Protein AF-A0A3M0WVW4-F1 (afdb_monomer)

pLDDT: mean 70.17, std 20.95, range [32.06, 92.56]

Sequence (155 aa):
MSKPINSPAAYADVIAIMQRALNDPGLTVEFETPGEAKHFRQRCNSARLLLRKMEAERIAHIPGMRPQIAFDTLVIRLVDATGKAHKDGTIVRFDRNTQFAGVIRTSGGKIISPDFIEKTAEEICGEILAGPPADLDEPQVSLIDPNSIIEGDEE

Mean predicted aligned error: 16.96 Å

Radius of gyration: 27.43 Å; Cα contacts (8 Å, |Δi|>4): 139; chains: 1; bounding box: 81×70×50 Å

Structure (mmCIF, N/CA/C/O backbone):
data_AF-A0A3M0WVW4-F1
#
_entry.id   AF-A0A3M0WVW4-F1
#
loop_
_atom_site.group_PDB
_atom_site.id
_atom_site.type_symbol
_atom_site.label_atom_id
_atom_site.label_alt_id
_atom_site.label_comp_id
_atom_site.label_asym_id
_atom_site.label_entity_id
_atom_site.label_seq_id
_atom_site.pdbx_PDB_ins_code
_atom_site.Cartn_x
_atom_site.Cartn_y
_atom_site.Cartn_z
_atom_site.occupancy
_atom_site.B_iso_or_equiv
_atom_site.auth_seq_id
_atom_site.auth_comp_id
_atom_site.auth_asym_id
_atom_site.auth_atom_id
_atom_site.pdbx_PDB_model_num
ATOM 1 N N . MET A 1 1 ? 19.075 14.328 11.168 1.00 38.78 1 MET A N 1
ATOM 2 C CA . MET A 1 1 ? 18.457 13.909 9.890 1.00 38.78 1 MET A CA 1
ATOM 3 C C . MET A 1 1 ? 18.474 12.391 9.828 1.00 38.78 1 MET A C 1
ATOM 5 O O . MET A 1 1 ? 19.556 11.818 9.811 1.00 38.78 1 MET A O 1
ATOM 9 N N . SER A 1 2 ? 17.313 11.739 9.859 1.00 41.22 2 SER A N 1
ATOM 10 C CA . SER A 1 2 ? 17.232 10.277 9.742 1.00 41.22 2 SER A CA 1
ATOM 11 C C . SER A 1 2 ? 17.549 9.857 8.307 1.00 41.22 2 SER A C 1
ATOM 13 O O . SER A 1 2 ? 16.998 10.434 7.370 1.00 41.22 2 SER A O 1
ATOM 15 N N . LYS A 1 3 ? 18.441 8.876 8.121 1.00 43.94 3 LYS A N 1
ATOM 16 C CA . LYS A 1 3 ? 18.743 8.333 6.786 1.00 43.94 3 LYS A CA 1
ATOM 17 C C . LYS A 1 3 ? 17.448 7.777 6.169 1.00 43.94 3 LYS A C 1
ATOM 19 O O . LYS A 1 3 ? 16.731 7.070 6.881 1.00 43.94 3 LYS A O 1
ATOM 24 N N . PRO A 1 4 ? 17.140 8.046 4.886 1.00 50.53 4 PRO A N 1
ATOM 25 C CA . PRO A 1 4 ? 16.029 7.376 4.223 1.00 50.53 4 PRO A CA 1
ATOM 26 C C . PRO A 1 4 ? 16.308 5.871 4.232 1.00 50.53 4 PRO A C 1
ATOM 28 O O . PRO A 1 4 ? 17.403 5.432 3.866 1.00 50.53 4 PRO A O 1
ATOM 31 N N . ILE A 1 5 ? 15.345 5.083 4.711 1.00 52.75 5 ILE A N 1
ATOM 32 C CA . ILE A 1 5 ? 15.527 3.644 4.900 1.00 52.75 5 ILE A CA 1
ATOM 33 C C . ILE A 1 5 ? 15.350 2.945 3.545 1.00 52.75 5 ILE A C 1
ATOM 35 O O . ILE A 1 5 ? 14.327 2.332 3.257 1.00 52.75 5 ILE A O 1
ATOM 39 N N . ASN A 1 6 ? 16.369 3.059 2.693 1.00 63.62 6 ASN A N 1
ATOM 40 C CA . ASN A 1 6 ? 16.401 2.543 1.320 1.00 63.62 6 ASN A CA 1
ATOM 41 C C . ASN A 1 6 ? 16.575 1.008 1.241 1.00 63.62 6 ASN A C 1
ATOM 43 O O . ASN A 1 6 ? 17.102 0.499 0.258 1.00 63.62 6 ASN A O 1
ATOM 47 N N . SER A 1 7 ? 16.171 0.259 2.273 1.00 75.44 7 SER A N 1
ATOM 48 C CA . SER A 1 7 ? 16.274 -1.203 2.311 1.00 75.44 7 SER A CA 1
ATOM 49 C C . SER A 1 7 ? 14.882 -1.839 2.325 1.00 75.44 7 SER A C 1
ATOM 51 O O . SER A 1 7 ? 14.102 -1.536 3.234 1.00 75.44 7 SER A O 1
ATOM 53 N N . PRO A 1 8 ? 14.565 -2.762 1.394 1.00 77.25 8 PRO A N 1
ATOM 54 C CA . PRO A 1 8 ? 13.302 -3.503 1.399 1.00 77.25 8 PRO A CA 1
ATOM 55 C C . PRO A 1 8 ? 13.018 -4.238 2.716 1.00 77.25 8 PRO A C 1
ATOM 57 O O . PRO A 1 8 ? 11.858 -4.398 3.086 1.00 77.25 8 PRO A O 1
ATOM 60 N N . ALA A 1 9 ? 14.059 -4.625 3.465 1.00 84.62 9 ALA A N 1
ATOM 61 C CA . ALA A 1 9 ? 13.922 -5.310 4.750 1.00 84.62 9 ALA A CA 1
ATOM 62 C C . ALA A 1 9 ? 13.153 -4.488 5.806 1.00 84.62 9 ALA A C 1
ATOM 64 O O . ALA A 1 9 ? 12.448 -5.062 6.629 1.00 84.62 9 ALA A O 1
ATOM 65 N N . ALA A 1 10 ? 13.208 -3.151 5.750 1.00 83.56 10 ALA A N 1
ATOM 66 C CA . ALA A 1 10 ? 12.461 -2.268 6.659 1.00 83.56 10 ALA A CA 1
ATOM 67 C C . ALA A 1 10 ? 10.945 -2.203 6.375 1.00 83.56 10 ALA A C 1
ATOM 69 O O . ALA A 1 10 ? 10.182 -1.553 7.100 1.00 83.56 10 ALA A O 1
ATOM 70 N N . TYR A 1 11 ? 10.518 -2.869 5.304 1.00 89.56 11 TYR A N 1
ATOM 71 C CA . TYR A 1 11 ? 9.139 -2.982 4.855 1.00 89.56 11 TYR A CA 1
ATOM 72 C C . TYR A 1 11 ? 8.694 -4.451 4.746 1.00 89.56 11 TYR A C 1
ATOM 74 O O . TYR A 1 11 ? 7.665 -4.722 4.135 1.00 89.56 11 TYR A O 1
ATOM 82 N N . ALA A 1 12 ? 9.449 -5.410 5.298 1.00 88.31 12 ALA A N 1
ATOM 83 C CA . ALA A 1 12 ? 9.170 -6.842 5.149 1.00 88.31 12 ALA A CA 1
ATOM 84 C C . ALA A 1 12 ? 7.767 -7.245 5.652 1.00 88.31 12 ALA A C 1
ATOM 86 O O . ALA A 1 12 ? 7.082 -8.036 5.007 1.00 88.31 12 ALA A O 1
ATOM 87 N N . ASP A 1 13 ? 7.315 -6.641 6.750 1.00 87.50 13 ASP A N 1
ATOM 88 C CA . ASP A 1 13 ? 5.979 -6.794 7.334 1.00 87.50 13 ASP A CA 1
ATOM 89 C C . ASP A 1 13 ? 4.863 -6.295 6.398 1.00 87.50 13 ASP A C 1
ATOM 91 O O . ASP A 1 13 ? 3.929 -7.034 6.080 1.00 87.50 13 ASP A O 1
ATOM 95 N N . VAL A 1 14 ? 4.979 -5.064 5.886 1.00 90.88 14 VAL A N 1
ATOM 96 C CA . VAL A 1 14 ? 3.983 -4.498 4.959 1.00 90.88 14 VAL A CA 1
ATOM 97 C C . VAL A 1 14 ? 4.019 -5.199 3.600 1.00 90.88 14 VAL A C 1
ATOM 99 O O . VAL A 1 14 ? 2.978 -5.348 2.965 1.00 90.88 14 VAL A O 1
ATOM 102 N N . ILE A 1 15 ? 5.186 -5.677 3.156 1.00 91.62 15 ILE A N 1
ATOM 103 C CA . ILE A 1 15 ? 5.334 -6.461 1.923 1.00 91.62 15 ILE A CA 1
ATOM 104 C C . ILE A 1 15 ? 4.645 -7.819 2.069 1.00 91.62 15 ILE A C 1
ATOM 106 O O . ILE A 1 15 ? 3.899 -8.188 1.166 1.00 91.62 15 ILE A O 1
ATOM 110 N N . ALA A 1 16 ? 4.812 -8.528 3.189 1.00 90.38 16 ALA A N 1
ATOM 111 C CA . ALA A 1 16 ? 4.124 -9.798 3.432 1.00 90.38 16 ALA A CA 1
ATOM 112 C C . ALA A 1 16 ? 2.591 -9.635 3.417 1.00 90.38 16 ALA A C 1
ATOM 114 O O . ALA A 1 16 ? 1.882 -10.424 2.788 1.00 90.38 16 ALA A O 1
ATOM 115 N N . ILE A 1 17 ? 2.070 -8.564 4.027 1.00 90.00 17 ILE A N 1
ATOM 116 C CA . ILE A 1 17 ? 0.631 -8.256 4.002 1.00 90.00 17 ILE A CA 1
ATOM 117 C C . ILE A 1 17 ? 0.164 -7.890 2.584 1.00 90.00 17 ILE A C 1
ATOM 119 O O . ILE A 1 17 ? -0.867 -8.391 2.138 1.00 90.00 17 ILE A O 1
ATOM 123 N N . MET A 1 18 ? 0.929 -7.092 1.829 1.00 91.06 18 MET A N 1
ATOM 124 C CA . MET A 1 18 ? 0.609 -6.795 0.425 1.00 91.06 18 MET A CA 1
ATOM 125 C C . MET A 1 18 ? 0.670 -8.041 -0.475 1.00 91.06 18 MET A C 1
ATOM 127 O O . MET A 1 18 ? -0.146 -8.168 -1.382 1.00 91.06 18 MET A O 1
ATOM 131 N N . GLN A 1 19 ? 1.590 -8.982 -0.232 1.00 92.06 19 GLN A N 1
ATOM 132 C CA . GLN A 1 19 ? 1.642 -10.270 -0.939 1.00 92.06 19 GLN A CA 1
ATOM 133 C C . GLN A 1 19 ? 0.403 -11.115 -0.650 1.00 92.06 19 GLN A C 1
ATOM 135 O O . GLN A 1 19 ? -0.171 -11.686 -1.575 1.00 92.06 19 GLN A O 1
ATOM 140 N N . ARG A 1 20 ? -0.056 -11.147 0.605 1.00 87.19 20 ARG A N 1
ATOM 141 C CA . ARG A 1 20 ? -1.320 -11.800 0.953 1.00 87.19 20 ARG A CA 1
ATOM 142 C C . ARG A 1 20 ? -2.510 -11.126 0.265 1.00 87.19 20 ARG A C 1
ATOM 144 O O . ARG A 1 20 ? -3.302 -11.817 -0.362 1.00 87.19 20 ARG A O 1
ATOM 151 N N . ALA A 1 21 ? -2.579 -9.795 0.283 1.00 88.56 21 ALA A N 1
ATOM 152 C CA . ALA A 1 21 ? -3.631 -9.016 -0.377 1.00 88.56 21 ALA A CA 1
ATOM 153 C C . ALA A 1 21 ? -3.693 -9.189 -1.910 1.00 88.56 21 ALA A C 1
ATOM 155 O O . ALA A 1 21 ? -4.742 -8.959 -2.512 1.00 88.56 21 ALA A O 1
ATOM 156 N N . LEU A 1 22 ? -2.596 -9.596 -2.566 1.00 88.19 22 LEU A N 1
ATOM 157 C CA . LEU A 1 22 ? -2.646 -9.983 -3.982 1.00 88.19 22 LEU A CA 1
ATOM 158 C C . LEU A 1 22 ? -3.489 -11.246 -4.193 1.00 88.19 22 LEU A C 1
ATOM 160 O O . LEU A 1 22 ? -4.192 -11.326 -5.199 1.00 88.19 22 LEU A O 1
ATOM 164 N N . ASN A 1 23 ? -3.444 -12.203 -3.263 1.00 86.38 23 ASN A N 1
ATOM 165 C CA . ASN A 1 23 ? -4.189 -13.463 -3.337 1.00 86.38 23 ASN A CA 1
ATOM 166 C C . ASN A 1 23 ? -5.606 -13.333 -2.758 1.00 86.38 23 ASN A C 1
ATOM 168 O O . ASN A 1 23 ? -6.544 -13.834 -3.373 1.00 86.38 23 ASN A O 1
ATOM 172 N N . ASP A 1 24 ? -5.748 -12.597 -1.651 1.00 86.31 24 ASP A N 1
ATOM 173 C CA . ASP A 1 24 ? -6.986 -12.381 -0.894 1.00 86.31 24 ASP A CA 1
ATOM 174 C C . ASP A 1 24 ? -7.577 -10.978 -1.207 1.00 86.31 24 ASP A C 1
ATOM 176 O O . ASP A 1 24 ? -7.313 -10.017 -0.473 1.00 86.31 24 ASP A O 1
ATOM 180 N N . PRO A 1 25 ? -8.348 -10.783 -2.301 1.00 78.75 25 PRO A N 1
ATOM 181 C CA . PRO A 1 25 ? -8.953 -9.488 -2.609 1.00 78.75 25 PRO A CA 1
ATOM 182 C C . PRO A 1 25 ? -9.994 -9.096 -1.553 1.00 78.75 25 PRO A C 1
ATOM 184 O O . PRO A 1 25 ? -10.864 -9.887 -1.200 1.00 78.75 25 PRO A O 1
ATOM 187 N N . GLY A 1 26 ? -9.935 -7.850 -1.082 1.00 79.62 26 GLY A N 1
ATOM 188 C CA . GLY A 1 26 ? -10.783 -7.357 0.003 1.00 79.62 26 GLY A CA 1
ATOM 189 C C . GLY A 1 26 ? -10.184 -7.547 1.400 1.00 79.62 26 GLY A C 1
ATOM 190 O O . GLY A 1 26 ? -10.858 -7.205 2.369 1.00 79.62 26 GLY A O 1
ATOM 191 N N . LEU A 1 27 ? -8.941 -8.045 1.521 1.00 87.31 27 LEU A N 1
ATOM 192 C CA . LEU A 1 27 ? -8.239 -8.185 2.801 1.00 87.31 27 LEU A CA 1
ATOM 193 C C . LEU A 1 27 ? -8.285 -6.878 3.607 1.00 87.31 27 LEU A C 1
ATOM 195 O O . LEU A 1 27 ? -7.906 -5.810 3.116 1.00 87.31 27 LEU A O 1
ATOM 199 N N . THR A 1 28 ? -8.709 -6.977 4.862 1.00 89.12 28 THR A N 1
ATOM 200 C CA . THR A 1 28 ? -8.720 -5.883 5.834 1.00 89.12 28 THR A CA 1
ATOM 201 C C . THR A 1 28 ? -7.684 -6.119 6.928 1.00 89.12 28 THR A C 1
ATOM 203 O O . THR A 1 28 ? -7.443 -7.250 7.348 1.00 89.12 28 THR A O 1
ATOM 206 N N . VAL A 1 29 ? -7.065 -5.036 7.393 1.00 87.50 29 VAL A N 1
ATOM 207 C CA . VAL A 1 29 ? -6.205 -5.012 8.581 1.00 87.50 29 VAL A CA 1
ATOM 208 C C . VAL A 1 29 ? -6.722 -3.912 9.495 1.00 87.50 29 VAL A C 1
ATOM 210 O O . VAL A 1 29 ? -6.809 -2.757 9.081 1.00 87.50 29 VAL A O 1
ATOM 213 N N . GLU A 1 30 ? -7.103 -4.282 10.710 1.00 88.00 30 GLU A N 1
ATOM 214 C CA . GLU A 1 30 ? -7.599 -3.371 11.739 1.00 88.00 30 GLU A CA 1
ATOM 215 C C . GLU A 1 30 ? -6.454 -2.909 12.651 1.00 88.00 30 GLU A C 1
ATOM 217 O O . GLU A 1 30 ? -5.499 -3.652 12.886 1.00 88.00 30 GLU A O 1
ATOM 222 N N . PHE A 1 31 ? -6.543 -1.670 13.131 1.00 87.19 31 PHE A N 1
ATOM 223 C CA . PHE A 1 31 ? -5.573 -1.036 14.021 1.00 87.19 31 PHE A CA 1
ATOM 224 C C . PHE A 1 31 ? -6.301 -0.377 15.194 1.00 87.19 31 PHE A C 1
ATOM 226 O O . PHE A 1 31 ? -7.407 0.134 15.022 1.00 87.19 31 PHE A O 1
ATOM 233 N N . GLU A 1 32 ? -5.662 -0.331 16.364 1.00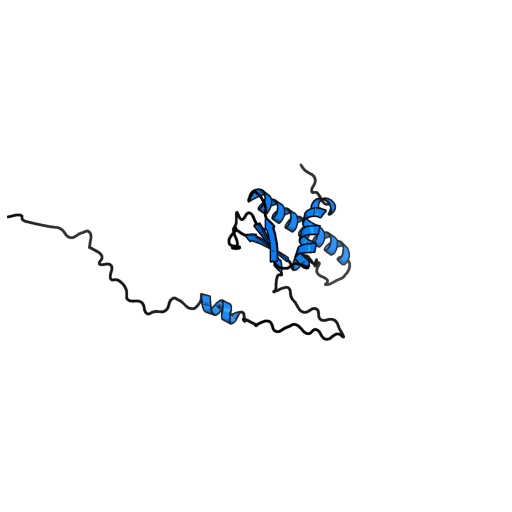 82.62 32 GLU A N 1
ATOM 234 C CA . GLU A 1 32 ? -6.235 0.290 17.565 1.00 82.62 32 GLU A CA 1
ATOM 235 C C . GLU A 1 32 ? -6.473 1.793 17.368 1.00 82.62 32 GLU A C 1
ATOM 237 O O . GLU A 1 32 ? -7.465 2.341 17.851 1.00 82.62 32 GLU A O 1
ATOM 242 N N . THR A 1 33 ? -5.593 2.469 16.617 1.00 88.00 33 THR A N 1
ATOM 243 C CA . THR A 1 33 ? -5.693 3.911 16.373 1.00 88.00 33 THR A CA 1
ATOM 244 C C . THR A 1 33 ? -5.745 4.289 14.882 1.00 88.00 33 THR A C 1
ATOM 246 O O . THR A 1 33 ? -5.062 3.694 14.038 1.00 88.00 33 THR A O 1
ATOM 249 N N . PRO A 1 34 ? -6.451 5.384 14.519 1.00 88.19 34 PRO A N 1
ATOM 250 C CA . PRO A 1 34 ? -6.383 5.958 13.171 1.00 88.19 34 PRO A CA 1
ATOM 251 C C . PRO A 1 34 ? -4.969 6.405 12.762 1.00 88.19 34 PRO A C 1
ATOM 253 O O . PRO A 1 34 ? -4.660 6.499 11.573 1.00 88.19 34 PRO A O 1
ATOM 256 N N . GLY A 1 35 ? -4.105 6.715 13.738 1.00 87.88 35 GLY A N 1
ATOM 257 C CA . GLY A 1 35 ? -2.709 7.088 13.506 1.00 87.88 35 GLY A CA 1
ATOM 258 C C . GLY A 1 35 ? -1.891 5.927 12.943 1.00 87.88 35 GLY A C 1
ATOM 259 O O . GLY A 1 35 ? -1.187 6.094 11.945 1.00 87.88 35 GLY A O 1
ATOM 260 N N . GLU A 1 36 ? -2.042 4.737 13.523 1.00 86.31 36 GLU A N 1
ATOM 261 C CA . GLU A 1 36 ? -1.379 3.515 13.062 1.00 86.31 36 GLU A CA 1
ATOM 262 C C . GLU A 1 36 ? -1.873 3.088 11.684 1.00 86.31 36 GLU A C 1
ATOM 264 O O . GLU A 1 36 ? -1.048 2.857 10.801 1.00 86.31 36 GLU A O 1
ATOM 269 N N . ALA A 1 37 ? -3.190 3.091 11.446 1.00 83.44 37 ALA A N 1
ATOM 270 C CA . ALA A 1 37 ? -3.762 2.777 10.136 1.00 83.44 37 ALA A CA 1
ATOM 271 C C . ALA A 1 37 ? -3.215 3.709 9.030 1.00 83.44 37 ALA A C 1
ATOM 273 O O . ALA A 1 37 ? -2.799 3.263 7.952 1.00 83.44 37 ALA A O 1
ATOM 274 N N . LYS A 1 38 ? -3.126 5.020 9.309 1.00 91.44 38 LYS A N 1
ATOM 275 C CA . LYS A 1 38 ? -2.501 6.010 8.412 1.00 91.44 38 LYS A CA 1
ATOM 276 C C . LYS A 1 38 ? -1.017 5.726 8.182 1.00 91.44 38 LYS A C 1
ATOM 278 O O .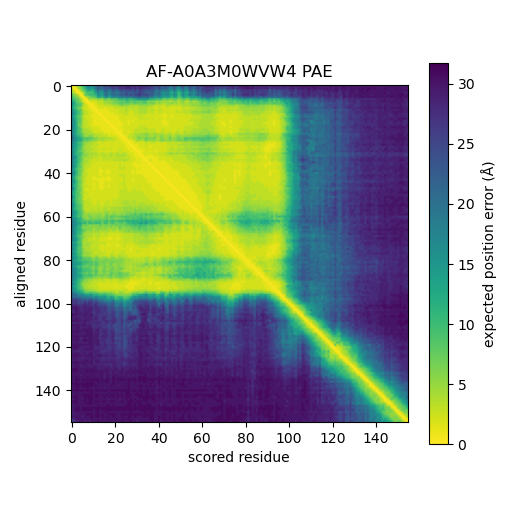 LYS A 1 38 ? -0.577 5.741 7.028 1.00 91.44 38 LYS A O 1
ATOM 283 N N . HIS A 1 39 ? -0.253 5.467 9.243 1.00 90.44 39 HIS A N 1
ATOM 284 C CA . HIS A 1 39 ? 1.182 5.190 9.160 1.00 90.44 39 HIS A CA 1
ATOM 285 C C . HIS A 1 39 ? 1.463 3.888 8.393 1.00 90.44 39 HIS A C 1
ATOM 287 O O . HIS A 1 39 ? 2.318 3.855 7.506 1.00 90.44 39 HIS A O 1
ATOM 293 N N . PHE A 1 40 ? 0.680 2.838 8.632 1.00 90.00 40 PHE A N 1
ATOM 294 C CA . PHE A 1 40 ? 0.746 1.576 7.904 1.00 90.00 40 PHE A CA 1
ATOM 295 C C . PHE A 1 40 ? 0.470 1.770 6.405 1.00 90.00 40 PHE A C 1
ATOM 297 O O . PHE A 1 40 ? 1.266 1.332 5.569 1.00 90.00 40 PHE A O 1
ATOM 304 N N . ARG A 1 41 ? -0.578 2.525 6.037 1.00 91.62 41 ARG A N 1
ATOM 305 C CA . ARG A 1 41 ? -0.847 2.891 4.632 1.00 91.62 41 ARG A CA 1
ATOM 306 C C . ARG A 1 41 ? 0.316 3.669 4.005 1.00 91.62 41 ARG A C 1
ATOM 308 O O . ARG A 1 41 ? 0.689 3.404 2.861 1.00 91.62 41 ARG A O 1
ATOM 315 N N . GLN A 1 42 ? 0.908 4.619 4.733 1.00 92.06 42 GLN A N 1
ATOM 316 C CA . GLN A 1 42 ? 2.087 5.365 4.273 1.00 92.06 42 GLN A CA 1
ATOM 317 C C . GLN A 1 42 ? 3.293 4.439 4.047 1.00 92.06 42 GLN A C 1
ATOM 319 O O . GLN A 1 42 ? 3.979 4.579 3.030 1.00 92.06 42 GLN A O 1
ATOM 324 N N . ARG A 1 43 ? 3.523 3.455 4.928 1.00 92.56 43 ARG A N 1
ATOM 325 C CA . ARG A 1 43 ? 4.586 2.448 4.776 1.00 92.56 43 ARG A CA 1
ATOM 326 C C . ARG A 1 43 ? 4.340 1.529 3.578 1.00 92.56 43 ARG A C 1
ATOM 328 O O . ARG A 1 43 ? 5.271 1.323 2.808 1.00 92.56 43 ARG A O 1
ATOM 335 N N . CYS A 1 44 ? 3.106 1.080 3.337 1.00 92.00 44 CYS A N 1
ATOM 336 C CA . CYS A 1 44 ? 2.755 0.317 2.129 1.00 92.00 44 CYS A CA 1
ATOM 337 C C . CYS A 1 44 ? 3.038 1.112 0.840 1.00 92.00 44 CYS A C 1
ATOM 339 O O . CYS A 1 44 ? 3.660 0.602 -0.093 1.00 92.00 44 CYS A O 1
ATOM 341 N N . ASN A 1 45 ? 2.642 2.389 0.793 1.00 91.88 45 ASN A N 1
ATOM 342 C CA . ASN A 1 45 ? 2.906 3.257 -0.360 1.00 91.88 45 ASN A CA 1
ATOM 343 C C . ASN A 1 45 ? 4.407 3.544 -0.548 1.00 91.88 45 ASN A C 1
ATOM 345 O O . ASN A 1 45 ? 4.895 3.556 -1.678 1.00 91.88 45 ASN A O 1
ATOM 349 N N . SER A 1 46 ? 5.152 3.711 0.548 1.00 91.75 46 SER A N 1
ATOM 350 C CA . SER A 1 46 ? 6.615 3.863 0.527 1.00 91.75 46 SER A CA 1
ATOM 351 C C . SER A 1 46 ? 7.305 2.608 -0.013 1.00 91.75 46 SER A C 1
ATOM 353 O O . SER A 1 46 ? 8.174 2.708 -0.877 1.00 91.75 46 SER A O 1
ATOM 355 N N . ALA A 1 47 ? 6.863 1.425 0.424 1.00 91.88 47 ALA A N 1
ATOM 356 C CA . ALA A 1 47 ? 7.356 0.140 -0.057 1.00 91.88 47 ALA A CA 1
ATOM 357 C C . ALA A 1 47 ? 7.081 -0.054 -1.559 1.00 91.88 47 ALA A C 1
ATOM 359 O O . ALA A 1 47 ? 7.984 -0.434 -2.302 1.00 91.88 47 ALA A O 1
ATOM 360 N N . ARG A 1 48 ? 5.875 0.287 -2.041 1.00 92.12 48 ARG A N 1
ATOM 361 C CA . ARG A 1 48 ? 5.553 0.275 -3.482 1.00 92.12 48 ARG A CA 1
ATOM 362 C C . ARG A 1 48 ? 6.456 1.211 -4.284 1.00 92.12 48 ARG A C 1
ATOM 364 O O . ARG A 1 48 ? 6.951 0.814 -5.335 1.00 92.12 48 ARG A O 1
ATOM 371 N N . LEU A 1 49 ? 6.712 2.424 -3.791 1.00 91.38 49 LEU A N 1
ATOM 372 C CA . LEU A 1 49 ? 7.612 3.367 -4.458 1.00 91.38 49 LEU A CA 1
ATOM 373 C C . LEU A 1 49 ? 9.058 2.846 -4.508 1.00 91.38 49 LEU A C 1
ATOM 375 O O . LEU A 1 49 ? 9.704 2.972 -5.546 1.00 91.38 49 LEU A O 1
ATOM 379 N N . LEU A 1 50 ? 9.556 2.250 -3.420 1.00 91.06 50 LEU A N 1
ATOM 380 C CA . LEU A 1 50 ? 10.890 1.644 -3.364 1.00 91.06 50 LEU A CA 1
ATOM 381 C C . LEU A 1 50 ? 11.021 0.495 -4.374 1.00 91.06 50 LEU A C 1
ATOM 383 O O . LEU A 1 50 ? 11.938 0.496 -5.190 1.00 91.06 50 LEU A O 1
ATOM 387 N N . LEU A 1 51 ? 10.068 -0.439 -4.376 1.00 91.00 51 LEU A N 1
ATOM 388 C CA . LEU A 1 51 ? 10.077 -1.583 -5.289 1.00 91.00 51 LEU A CA 1
ATOM 389 C C . LEU A 1 51 ? 9.939 -1.160 -6.757 1.00 91.00 51 LEU A C 1
ATOM 391 O O . LEU A 1 51 ? 10.622 -1.717 -7.612 1.00 91.00 51 LEU A O 1
ATOM 395 N N . ARG A 1 52 ? 9.128 -0.136 -7.065 1.00 90.50 52 ARG A N 1
ATOM 396 C CA . ARG A 1 52 ? 9.028 0.391 -8.435 1.00 90.50 52 ARG A CA 1
ATOM 397 C C . ARG A 1 52 ? 10.326 1.070 -8.893 1.00 90.50 52 ARG A C 1
ATOM 399 O O . ARG A 1 52 ? 10.639 0.996 -10.076 1.00 90.50 52 ARG A O 1
ATOM 406 N N . LYS A 1 53 ? 11.099 1.693 -7.991 1.00 89.81 53 LYS A N 1
ATOM 407 C CA . LYS A 1 53 ? 12.444 2.216 -8.310 1.00 89.81 53 LYS A CA 1
ATOM 408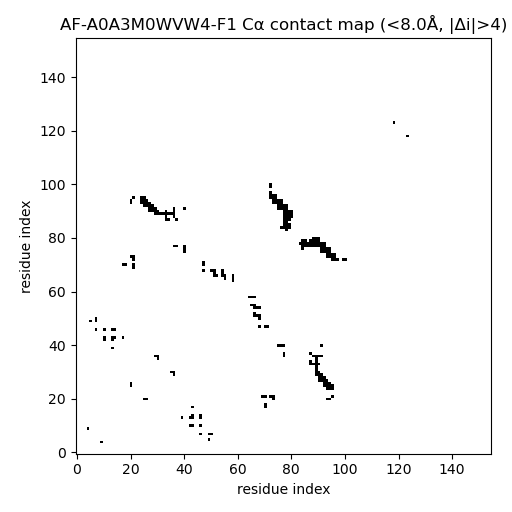 C C . LYS A 1 53 ? 13.432 1.091 -8.616 1.00 89.81 53 LYS A C 1
ATOM 410 O O . LYS A 1 53 ? 14.086 1.149 -9.647 1.00 89.81 53 LYS A O 1
ATOM 415 N N . MET A 1 54 ? 13.469 0.047 -7.785 1.00 89.94 54 MET A N 1
ATOM 416 C CA . MET A 1 54 ? 14.314 -1.132 -8.030 1.00 89.94 54 MET A CA 1
ATOM 417 C C . MET A 1 54 ? 13.970 -1.815 -9.361 1.00 89.94 54 MET A C 1
ATOM 419 O O . MET A 1 54 ? 14.862 -2.199 -10.112 1.00 89.94 54 MET A O 1
ATOM 423 N N . GLU A 1 55 ? 12.680 -1.924 -9.691 1.00 89.81 55 GLU A N 1
ATOM 424 C CA . GLU A 1 55 ? 12.247 -2.446 -10.989 1.00 89.81 55 GLU A CA 1
ATOM 425 C C . GLU A 1 55 ? 12.664 -1.517 -12.139 1.00 89.81 55 GLU A C 1
ATOM 427 O O . GLU A 1 55 ? 13.176 -1.993 -13.147 1.00 89.81 55 GLU A O 1
ATOM 432 N N . ALA A 1 56 ? 12.519 -0.195 -11.981 1.00 89.62 56 ALA A N 1
ATOM 433 C CA . ALA A 1 56 ? 12.970 0.781 -12.973 1.00 89.62 56 ALA A CA 1
ATOM 434 C C . ALA A 1 56 ? 14.474 0.678 -13.253 1.00 89.62 56 ALA A C 1
ATOM 436 O O . ALA A 1 56 ? 14.864 0.698 -14.414 1.00 89.62 56 ALA A O 1
ATOM 437 N N . GLU A 1 57 ? 15.302 0.508 -12.221 1.00 90.12 57 GLU A N 1
ATOM 438 C CA . GLU A 1 57 ? 16.740 0.248 -12.356 1.00 90.12 57 GLU A CA 1
ATOM 439 C C . GLU A 1 57 ? 17.002 -1.080 -13.089 1.00 90.12 57 GLU A C 1
ATOM 441 O O . GLU A 1 57 ? 17.816 -1.125 -14.013 1.00 90.12 57 GLU A O 1
ATOM 446 N N . ARG A 1 58 ? 16.257 -2.145 -12.754 1.00 89.38 58 ARG A N 1
ATOM 447 C CA . ARG A 1 58 ? 16.369 -3.464 -13.399 1.00 89.38 58 ARG A CA 1
ATOM 448 C C . ARG A 1 58 ? 16.072 -3.415 -14.900 1.00 89.38 58 ARG A C 1
ATOM 450 O O . ARG A 1 58 ? 16.788 -4.051 -15.671 1.00 89.38 58 ARG A O 1
ATOM 457 N N . ILE A 1 59 ? 15.036 -2.686 -15.320 1.00 89.56 59 ILE A N 1
ATOM 458 C CA . ILE A 1 59 ? 14.609 -2.596 -16.729 1.00 89.56 59 ILE A CA 1
ATOM 459 C C . ILE A 1 59 ? 15.133 -1.358 -17.474 1.00 89.56 59 ILE A C 1
ATOM 461 O O . ILE A 1 59 ? 14.813 -1.193 -18.648 1.00 89.56 59 ILE A O 1
ATOM 465 N N . ALA A 1 60 ? 15.951 -0.506 -16.844 1.00 88.94 60 ALA A N 1
ATOM 466 C CA . ALA A 1 60 ? 16.430 0.763 -17.417 1.00 88.94 60 ALA A CA 1
ATOM 467 C C . ALA A 1 60 ? 17.141 0.615 -18.776 1.00 88.94 60 ALA A C 1
ATOM 469 O O . ALA A 1 60 ? 17.161 1.546 -19.578 1.00 88.94 60 ALA A O 1
ATOM 470 N N . HIS A 1 61 ? 17.720 -0.558 -19.034 1.00 87.88 61 HIS A N 1
ATOM 471 C CA . HIS A 1 61 ? 18.428 -0.895 -20.266 1.00 87.88 61 HIS A CA 1
ATOM 472 C C . HIS A 1 61 ? 17.507 -1.362 -21.413 1.00 87.88 61 HIS A C 1
ATOM 474 O O . HIS A 1 61 ? 18.009 -1.647 -22.498 1.00 87.88 61 HIS A O 1
ATOM 480 N N . ILE A 1 62 ? 16.189 -1.468 -21.194 1.00 87.56 62 ILE A N 1
ATOM 481 C CA . ILE A 1 62 ? 15.214 -1.967 -22.176 1.00 87.56 62 ILE A CA 1
ATOM 482 C C . ILE A 1 62 ? 14.357 -0.794 -22.692 1.00 87.56 62 ILE A C 1
ATOM 484 O O . ILE A 1 62 ? 13.463 -0.329 -21.978 1.00 87.56 62 ILE A O 1
ATOM 488 N N . PRO A 1 63 ? 14.578 -0.302 -23.927 1.00 85.00 63 PRO A N 1
ATOM 489 C CA . PRO A 1 63 ? 13.818 0.821 -24.472 1.00 85.00 63 PRO A CA 1
ATOM 490 C C . PRO A 1 63 ? 12.309 0.546 -24.531 1.00 85.00 63 PRO A C 1
ATOM 492 O O . PRO A 1 63 ? 11.873 -0.544 -24.892 1.00 85.00 63 PRO A O 1
ATOM 495 N N . GLY A 1 64 ? 11.499 1.553 -24.196 1.00 86.81 64 GLY A N 1
ATOM 496 C CA . GLY A 1 64 ? 10.033 1.495 -24.280 1.00 86.81 64 GLY A CA 1
ATOM 497 C C . GLY A 1 64 ? 9.321 0.754 -23.139 1.00 86.81 64 GLY A C 1
ATOM 498 O O . GLY A 1 64 ? 8.114 0.935 -22.971 1.00 86.81 64 GLY A O 1
ATOM 499 N N . MET A 1 65 ? 10.035 -0.017 -22.313 1.00 84.12 65 MET A N 1
ATOM 500 C CA . MET A 1 65 ? 9.459 -0.660 -21.128 1.00 84.12 65 MET A CA 1
ATOM 501 C C . MET A 1 65 ? 9.139 0.366 -20.030 1.00 84.12 65 MET A C 1
ATOM 503 O O . MET A 1 65 ? 9.920 1.274 -19.752 1.00 84.12 65 MET A O 1
ATOM 507 N N . ARG A 1 66 ? 7.988 0.203 -19.365 1.00 85.31 66 ARG A N 1
ATOM 508 C CA . ARG A 1 66 ? 7.609 0.984 -18.174 1.00 85.31 66 ARG A CA 1
ATOM 509 C C . ARG A 1 66 ? 7.706 0.105 -16.924 1.00 85.31 66 ARG A C 1
ATOM 511 O O . ARG A 1 66 ? 7.227 -1.026 -16.974 1.00 85.31 66 ARG A O 1
ATOM 518 N N . PRO A 1 67 ? 8.255 0.604 -15.802 1.00 83.06 67 PRO A N 1
ATOM 519 C CA . PRO A 1 67 ? 8.383 -0.186 -14.585 1.00 83.06 67 PRO A CA 1
ATOM 520 C C . PRO A 1 67 ? 7.012 -0.407 -13.951 1.00 83.06 67 PRO A C 1
ATOM 522 O O . PRO A 1 67 ? 6.300 0.550 -13.635 1.00 83.06 67 PRO A O 1
ATOM 525 N N . GLN A 1 68 ? 6.659 -1.674 -13.759 1.00 87.25 68 GLN A N 1
ATOM 526 C CA . GLN A 1 68 ? 5.415 -2.112 -13.132 1.00 87.25 68 GLN A CA 1
ATOM 527 C C . GLN A 1 68 ? 5.732 -3.191 -12.100 1.00 87.25 68 GLN A C 1
ATOM 529 O O . GLN A 1 68 ? 6.537 -4.082 -12.356 1.00 87.25 68 GLN A O 1
ATOM 534 N N . ILE A 1 69 ? 5.083 -3.127 -10.940 1.00 90.38 69 ILE A N 1
ATOM 535 C CA . ILE A 1 69 ? 5.206 -4.142 -9.885 1.00 90.38 69 ILE A CA 1
ATOM 536 C C . ILE A 1 69 ? 3.845 -4.785 -9.621 1.00 90.38 69 ILE A C 1
ATOM 538 O O . ILE A 1 69 ? 2.817 -4.135 -9.783 1.00 90.38 69 ILE A O 1
ATOM 542 N N . ALA A 1 70 ? 3.806 -6.038 -9.157 1.00 87.62 70 ALA A N 1
ATOM 543 C CA . ALA A 1 70 ? 2.542 -6.752 -8.914 1.00 87.62 70 ALA A CA 1
ATOM 544 C C . ALA A 1 70 ? 1.578 -5.973 -7.990 1.00 87.62 70 ALA A C 1
ATOM 546 O O . ALA A 1 70 ? 0.373 -5.913 -8.240 1.00 87.62 70 ALA A O 1
ATOM 547 N N . PHE A 1 71 ? 2.122 -5.287 -6.977 1.00 90.19 71 PHE A N 1
ATOM 548 C CA . PHE A 1 71 ? 1.369 -4.429 -6.056 1.00 90.19 71 PHE A CA 1
ATOM 549 C C . PHE A 1 71 ? 0.716 -3.206 -6.715 1.00 90.19 71 PHE A C 1
ATOM 551 O O . PHE A 1 71 ? -0.091 -2.542 -6.067 1.00 90.19 71 PHE A O 1
ATOM 558 N N . ASP A 1 72 ? 1.015 -2.894 -7.980 1.00 88.06 72 ASP A N 1
ATOM 559 C CA . ASP A 1 72 ? 0.351 -1.808 -8.705 1.00 88.06 72 ASP A CA 1
ATOM 560 C C . ASP A 1 72 ? -1.130 -2.072 -8.973 1.00 88.06 72 ASP A C 1
ATOM 562 O O . ASP A 1 72 ? -1.917 -1.129 -9.045 1.00 88.06 72 ASP A O 1
ATOM 566 N N . THR A 1 73 ? -1.523 -3.346 -8.946 1.00 87.88 73 THR A N 1
ATOM 567 C CA . THR A 1 73 ? -2.918 -3.795 -8.968 1.00 87.88 73 THR A CA 1
ATOM 568 C C . THR A 1 73 ? -3.680 -3.546 -7.659 1.00 87.88 73 THR A C 1
ATOM 570 O O . THR A 1 73 ? -4.899 -3.681 -7.655 1.00 87.88 73 THR A O 1
ATOM 573 N N . LEU A 1 74 ? -3.023 -3.177 -6.550 1.00 89.50 74 LEU A N 1
ATOM 574 C CA . LEU A 1 74 ? -3.687 -2.970 -5.256 1.00 89.50 74 LEU A CA 1
ATOM 575 C C . LEU A 1 74 ? -4.152 -1.518 -5.063 1.00 89.50 74 LEU A C 1
ATOM 577 O O . LEU A 1 74 ? -3.410 -0.563 -5.310 1.00 89.50 74 LEU A O 1
ATOM 581 N N . VAL A 1 75 ? -5.353 -1.351 -4.513 1.00 89.44 75 VAL A N 1
ATOM 582 C CA . VAL A 1 75 ? -5.909 -0.090 -4.008 1.00 89.44 75 VAL A CA 1
ATOM 583 C C . VAL A 1 75 ? -5.955 -0.178 -2.486 1.00 89.44 75 VAL A C 1
ATOM 585 O O . VAL A 1 75 ? -6.624 -1.050 -1.937 1.00 89.44 75 VAL A O 1
ATOM 588 N N . ILE A 1 76 ? -5.236 0.714 -1.801 1.00 90.88 76 ILE A N 1
ATOM 589 C CA . ILE A 1 76 ? -5.085 0.688 -0.339 1.00 90.88 76 ILE A CA 1
ATOM 590 C C . ILE A 1 76 ? -5.903 1.835 0.260 1.00 90.88 76 ILE A C 1
ATOM 592 O O . ILE A 1 76 ? -5.516 3.005 0.162 1.00 90.88 76 ILE A O 1
ATOM 596 N N . ARG A 1 77 ? -7.051 1.510 0.856 1.00 90.25 77 ARG A N 1
ATOM 597 C CA . ARG A 1 77 ? -8.015 2.476 1.405 1.00 90.25 77 ARG A CA 1
ATOM 598 C C . ARG A 1 77 ? -7.989 2.475 2.930 1.00 90.25 77 ARG A C 1
ATOM 600 O O . ARG A 1 77 ? -7.708 1.451 3.539 1.00 90.25 77 ARG A O 1
ATOM 607 N N . LEU A 1 78 ? -8.296 3.626 3.530 1.00 88.25 78 LEU A N 1
ATOM 608 C CA . LEU A 1 78 ? -8.734 3.685 4.927 1.00 88.25 78 LEU A CA 1
ATOM 609 C C . LEU A 1 78 ? -10.255 3.617 4.925 1.00 88.25 78 LEU A C 1
ATOM 611 O O . LEU A 1 78 ? -10.889 4.342 4.152 1.00 88.25 78 LEU A O 1
ATOM 615 N N . VAL A 1 79 ? -10.816 2.748 5.756 1.00 84.38 79 VAL A N 1
ATOM 616 C CA . VAL A 1 79 ? -12.257 2.591 5.932 1.00 84.38 79 VAL A CA 1
ATOM 617 C C . VAL A 1 79 ? -12.634 2.634 7.409 1.00 84.38 79 VAL A C 1
ATOM 619 O O . VAL A 1 79 ? -11.813 2.352 8.285 1.00 84.38 79 VAL A O 1
ATOM 622 N N . ASP A 1 80 ? -13.865 3.048 7.680 1.00 85.44 80 ASP A N 1
ATOM 623 C CA . ASP A 1 80 ? -14.485 2.933 8.998 1.00 85.44 80 ASP A CA 1
ATOM 624 C C . ASP A 1 80 ? -15.047 1.516 9.240 1.00 85.44 80 ASP A C 1
ATOM 626 O O . ASP A 1 80 ? -14.995 0.647 8.366 1.00 85.44 80 ASP A O 1
ATOM 630 N N . ALA A 1 81 ? -15.625 1.290 10.424 1.00 78.81 81 ALA A N 1
ATOM 631 C CA . ALA A 1 81 ? -16.280 0.031 10.787 1.00 78.81 81 ALA A CA 1
ATOM 632 C 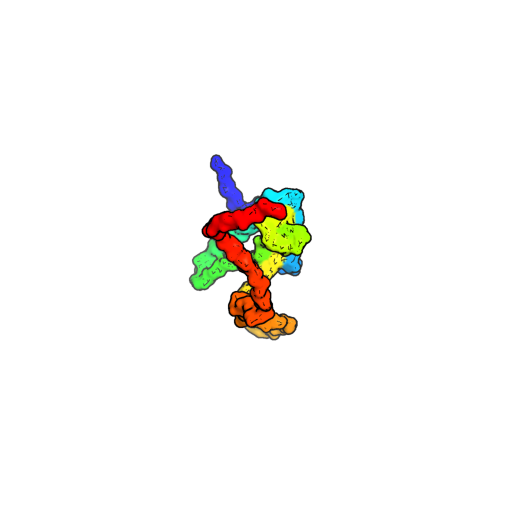C . ALA A 1 81 ? -17.502 -0.322 9.905 1.00 78.81 81 ALA A C 1
ATOM 634 O O . ALA A 1 81 ? -17.946 -1.466 9.907 1.00 78.81 81 ALA A O 1
ATOM 635 N N . THR A 1 82 ? -18.036 0.627 9.125 1.00 79.56 82 THR A N 1
ATOM 636 C CA . THR A 1 82 ? -19.101 0.379 8.133 1.00 79.56 82 THR A CA 1
ATOM 637 C C . THR A 1 82 ? -18.546 -0.012 6.757 1.00 79.56 82 THR A C 1
ATOM 639 O O . THR A 1 82 ? -19.305 -0.265 5.823 1.00 79.56 82 THR A O 1
ATOM 642 N N . GLY A 1 83 ? -17.216 -0.057 6.608 1.00 74.69 83 GLY A N 1
ATOM 643 C CA . GLY A 1 83 ? -16.523 -0.344 5.354 1.00 74.69 83 GLY A CA 1
ATOM 644 C C . GLY A 1 83 ? -16.487 0.831 4.372 1.00 74.69 83 GLY A C 1
ATOM 645 O O . GLY A 1 83 ? -16.012 0.658 3.245 1.00 74.69 83 GLY A O 1
ATOM 646 N N . LYS A 1 84 ? -16.957 2.022 4.769 1.00 83.06 84 LYS A N 1
ATOM 647 C CA . LYS A 1 84 ? -16.944 3.231 3.933 1.00 83.06 84 LYS A CA 1
ATOM 648 C C . LYS A 1 84 ? -15.592 3.928 4.016 1.00 83.06 84 LYS A C 1
ATOM 650 O O . LYS A 1 84 ? -14.930 3.912 5.048 1.00 83.06 84 LYS A O 1
ATOM 655 N N . ALA A 1 85 ? -15.169 4.550 2.915 1.00 83.38 85 ALA A N 1
ATOM 656 C CA . ALA A 1 85 ? -13.886 5.242 2.848 1.00 83.38 85 ALA A CA 1
ATOM 657 C C . ALA A 1 85 ? -13.861 6.452 3.799 1.00 83.38 85 ALA A C 1
ATOM 659 O O . ALA A 1 85 ? -14.587 7.422 3.587 1.00 83.38 85 ALA A O 1
ATOM 660 N N . HIS A 1 86 ? -12.995 6.412 4.813 1.00 87.19 86 HIS A N 1
ATOM 661 C CA . HIS A 1 86 ? -12.940 7.422 5.870 1.00 87.19 86 HIS A CA 1
ATOM 662 C C . HIS A 1 86 ? -11.506 7.921 6.088 1.00 87.19 86 HIS A C 1
ATOM 664 O O . HIS A 1 86 ? -10.559 7.134 6.119 1.00 87.19 86 HIS A O 1
ATOM 670 N N . LYS A 1 87 ? -11.318 9.240 6.242 1.00 83.06 87 LYS A N 1
ATOM 671 C CA . LYS A 1 87 ? -9.977 9.849 6.403 1.00 83.06 87 LYS A CA 1
ATOM 672 C C . LYS A 1 87 ? -9.289 9.412 7.698 1.00 83.06 87 LYS A C 1
ATOM 674 O O . LYS A 1 87 ? -8.064 9.289 7.723 1.00 83.06 87 LYS A O 1
ATOM 679 N N . ASP A 1 88 ? -10.089 9.14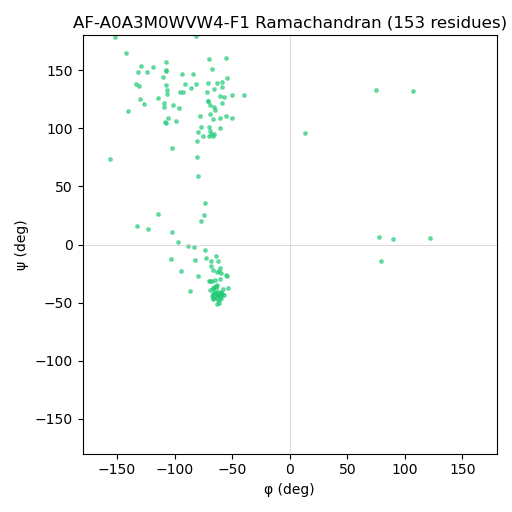4 8.724 1.00 87.00 88 ASP A N 1
ATOM 680 C CA . ASP A 1 88 ? -9.679 8.729 10.066 1.00 87.00 88 ASP A CA 1
ATOM 681 C C . ASP A 1 88 ? -10.136 7.294 10.377 1.00 87.00 88 ASP A C 1
ATOM 683 O O . ASP A 1 88 ? -10.380 6.950 11.527 1.00 87.00 88 ASP A O 1
ATOM 687 N N . GLY A 1 89 ? -10.308 6.465 9.343 1.00 80.94 89 GLY A N 1
ATOM 688 C CA . GLY A 1 89 ? -10.624 5.047 9.507 1.00 80.94 89 GLY A CA 1
ATOM 689 C C . GLY A 1 89 ? -9.501 4.279 10.215 1.00 80.94 89 GLY A C 1
ATOM 690 O O . GLY A 1 89 ? -8.322 4.495 9.925 1.00 80.94 89 GLY A O 1
ATOM 691 N N . THR A 1 90 ? -9.875 3.375 11.120 1.00 84.94 90 THR A N 1
ATOM 692 C CA . THR A 1 90 ? -8.978 2.437 11.821 1.00 84.94 90 THR A CA 1
ATOM 693 C C . THR A 1 90 ? -8.658 1.190 10.998 1.00 84.94 90 THR A C 1
ATOM 695 O O . THR A 1 90 ? -7.729 0.460 11.330 1.00 84.94 90 THR A O 1
ATOM 698 N N . ILE A 1 91 ? -9.389 0.940 9.907 1.00 82.31 91 ILE A N 1
ATOM 699 C CA . ILE A 1 91 ? -9.235 -0.257 9.079 1.00 82.31 91 ILE A CA 1
ATOM 700 C C . ILE A 1 91 ? -8.549 0.115 7.762 1.00 82.31 91 ILE A C 1
ATOM 702 O O . ILE A 1 91 ? -8.976 1.021 7.043 1.00 82.31 91 ILE A O 1
ATOM 706 N N . VAL A 1 92 ? -7.494 -0.616 7.405 1.00 84.62 92 VAL A N 1
ATOM 707 C CA . VAL A 1 92 ? -6.859 -0.561 6.084 1.00 84.62 92 VAL A CA 1
ATOM 708 C C . VAL A 1 92 ? -7.422 -1.689 5.229 1.00 84.62 92 VAL A C 1
ATOM 710 O O . VAL A 1 92 ? -7.234 -2.862 5.543 1.00 84.62 92 VAL A O 1
ATOM 713 N N . ARG A 1 93 ? -8.097 -1.342 4.131 1.00 87.75 93 ARG A N 1
ATOM 714 C CA . ARG A 1 93 ? -8.675 -2.298 3.179 1.00 87.75 93 ARG A CA 1
ATOM 715 C C . ARG A 1 93 ? -7.861 -2.341 1.888 1.00 87.75 93 ARG A C 1
ATOM 717 O O . ARG A 1 93 ? -7.548 -1.296 1.312 1.00 87.75 93 ARG A O 1
ATOM 724 N N . PHE A 1 94 ? -7.558 -3.551 1.429 1.00 88.62 94 PHE A N 1
ATOM 725 C CA . PHE A 1 94 ? -6.872 -3.828 0.174 1.00 88.62 94 PHE A CA 1
ATOM 726 C C . PHE A 1 94 ? -7.854 -4.378 -0.860 1.00 88.62 94 PHE A C 1
ATOM 728 O O . PHE A 1 94 ? -8.295 -5.521 -0.775 1.00 88.62 94 PHE A O 1
ATOM 735 N N . ASP A 1 95 ? -8.169 -3.580 -1.873 1.00 86.81 95 ASP A N 1
ATOM 736 C CA . ASP A 1 95 ? -8.983 -4.011 -3.010 1.00 86.81 95 ASP A CA 1
ATOM 737 C C . ASP A 1 95 ? -8.118 -4.161 -4.267 1.00 86.81 95 ASP A C 1
ATOM 739 O O . ASP A 1 95 ? -7.071 -3.523 -4.389 1.00 86.81 95 ASP A O 1
ATOM 743 N N . ARG A 1 96 ? -8.559 -4.965 -5.239 1.00 84.38 96 ARG A N 1
ATOM 744 C CA . ARG A 1 96 ? -7.930 -4.987 -6.568 1.00 84.38 96 ARG A CA 1
ATOM 745 C C . ARG A 1 96 ? -8.459 -3.834 -7.420 1.00 84.38 96 ARG A C 1
ATOM 747 O O . ARG A 1 96 ? -9.657 -3.567 -7.449 1.00 84.38 96 ARG A O 1
ATOM 754 N N . ASN A 1 97 ? -7.565 -3.178 -8.150 1.00 72.50 97 ASN A N 1
ATOM 755 C CA . ASN A 1 97 ? -7.915 -2.198 -9.162 1.00 72.50 97 ASN A CA 1
ATOM 756 C C . ASN A 1 97 ? -8.392 -2.926 -10.425 1.00 72.50 97 ASN A C 1
ATOM 758 O O . ASN A 1 97 ? -7.580 -3.409 -11.214 1.00 72.50 97 ASN A O 1
ATOM 762 N N . THR A 1 98 ? -9.707 -2.992 -10.627 1.00 58.16 98 THR A N 1
ATOM 763 C CA . THR A 1 98 ? -10.318 -3.625 -11.805 1.00 58.16 98 THR A CA 1
ATOM 764 C C . THR A 1 98 ? -9.948 -2.929 -13.117 1.00 58.16 98 THR A C 1
ATOM 766 O O . THR A 1 98 ? -9.888 -3.595 -14.144 1.00 58.16 98 THR A O 1
ATOM 769 N N . GLN A 1 99 ? -9.568 -1.644 -13.102 1.00 47.75 99 GLN A N 1
ATOM 770 C CA . GLN A 1 99 ? -9.046 -0.951 -14.293 1.00 47.75 99 GLN A CA 1
ATOM 771 C C . GLN A 1 99 ? -7.660 -1.466 -14.728 1.00 47.75 99 GLN A C 1
ATOM 773 O O . GLN A 1 99 ? -7.264 -1.275 -15.874 1.00 47.75 99 GLN A O 1
ATOM 778 N N . PHE A 1 100 ? -6.931 -2.146 -13.834 1.00 41.06 100 PHE A N 1
ATOM 779 C CA . PHE A 1 100 ? -5.683 -2.854 -14.139 1.00 41.06 100 PHE A CA 1
ATOM 780 C C . PHE A 1 100 ? -5.872 -4.376 -14.253 1.00 41.06 100 PHE A C 1
ATOM 782 O O . PHE A 1 100 ? -4.889 -5.096 -14.413 1.00 41.06 100 PHE A O 1
ATOM 789 N N . ALA A 1 101 ? -7.113 -4.880 -14.299 1.00 40.78 101 ALA A N 1
ATOM 790 C CA . ALA A 1 101 ? -7.417 -6.237 -14.775 1.00 40.78 101 ALA A CA 1
ATOM 791 C C . ALA A 1 101 ? -7.291 -6.345 -16.315 1.00 40.78 101 ALA A C 1
ATOM 793 O O . ALA A 1 101 ? -8.047 -7.050 -16.982 1.00 40.78 101 ALA A O 1
ATOM 794 N N . GLY A 1 102 ? -6.327 -5.620 -16.890 1.00 36.56 102 GLY A N 1
ATOM 795 C CA . GLY A 1 102 ? -6.034 -5.583 -18.312 1.00 36.56 102 GLY A CA 1
ATOM 796 C C . GLY A 1 102 ? -5.453 -6.912 -18.774 1.00 36.56 102 GLY A C 1
ATOM 797 O O . GLY A 1 102 ? -4.260 -7.152 -18.621 1.00 36.56 102 GLY A O 1
ATOM 798 N N . VAL A 1 103 ? -6.332 -7.747 -19.329 1.00 36.09 103 VAL A N 1
ATOM 799 C CA . VAL A 1 103 ? -6.090 -8.895 -20.217 1.00 36.09 103 VAL A CA 1
ATOM 800 C C . VAL A 1 103 ? -4.628 -9.365 -20.292 1.00 36.09 103 VAL A C 1
ATOM 802 O O . VAL A 1 103 ? -3.850 -8.907 -21.132 1.00 36.09 103 VAL A O 1
ATOM 805 N N . ILE A 1 104 ? -4.282 -10.383 -19.500 1.00 36.47 104 ILE A N 1
ATOM 806 C CA . ILE A 1 104 ? -3.076 -11.181 -19.752 1.00 36.47 104 ILE A CA 1
ATOM 807 C C . ILE A 1 104 ? -3.305 -11.948 -21.063 1.00 36.47 104 ILE A C 1
ATOM 809 O O . ILE A 1 104 ? -3.879 -13.029 -21.055 1.00 36.47 104 ILE A O 1
ATOM 813 N N . ARG A 1 105 ? -2.881 -11.412 -22.213 1.00 32.06 105 ARG A N 1
ATOM 814 C CA . ARG A 1 105 ? -2.851 -12.184 -23.467 1.00 32.06 105 ARG A CA 1
ATOM 815 C C . ARG A 1 105 ? -1.601 -13.060 -23.496 1.00 32.06 105 ARG A C 1
ATOM 817 O O . ARG A 1 105 ? -0.568 -12.652 -24.019 1.00 32.06 105 ARG A O 1
ATOM 824 N N . THR A 1 106 ? -1.698 -14.277 -22.968 1.00 34.59 106 THR A N 1
ATOM 825 C CA . THR A 1 106 ? -0.723 -15.331 -23.273 1.00 34.59 106 THR A CA 1
ATOM 826 C C . THR A 1 106 ? -0.909 -15.789 -24.719 1.00 34.59 106 THR A C 1
ATOM 828 O O . THR A 1 106 ? -1.987 -16.217 -25.134 1.00 34.59 106 THR A O 1
ATOM 831 N N . SER A 1 107 ? 0.156 -15.708 -25.513 1.00 36.78 107 SER A N 1
ATOM 832 C CA . SER A 1 107 ? 0.174 -16.213 -26.885 1.00 36.78 107 SER A CA 1
ATOM 833 C C . SER A 1 107 ? 0.099 -17.745 -26.888 1.00 36.78 107 SER A C 1
ATOM 835 O O . SER A 1 107 ? 1.124 -18.410 -26.759 1.00 36.78 107 SER A O 1
ATOM 837 N N . GLY A 1 108 ? -1.110 -18.300 -27.028 1.00 37.84 108 GLY A N 1
ATOM 838 C CA . GLY A 1 108 ? -1.328 -19.738 -27.247 1.00 37.84 108 GLY A CA 1
ATOM 839 C C . GLY A 1 108 ? -2.203 -20.475 -26.225 1.00 37.84 108 GLY A C 1
ATOM 840 O O . GLY A 1 108 ? -2.332 -21.689 -26.337 1.00 37.84 108 GLY A O 1
ATOM 841 N N . GLY A 1 109 ? -2.823 -19.792 -25.254 1.00 33.03 109 GLY A N 1
ATOM 842 C CA . GLY A 1 109 ? -3.713 -20.427 -24.269 1.00 33.03 109 GLY A CA 1
ATOM 843 C C . GLY A 1 109 ? -5.060 -19.716 -24.144 1.00 33.03 109 GLY A C 1
ATOM 844 O O . GLY A 1 109 ? -5.101 -18.518 -23.878 1.00 33.03 109 GLY A O 1
ATOM 845 N N . LYS A 1 110 ? -6.170 -20.449 -24.311 1.00 36.06 110 LYS A N 1
ATOM 846 C CA . LYS A 1 110 ? -7.529 -19.937 -24.056 1.00 36.06 110 LYS A CA 1
ATOM 847 C C . LYS A 1 110 ? -7.643 -19.487 -22.595 1.00 36.06 110 LYS A C 1
ATOM 849 O O . LYS A 1 110 ? -7.494 -20.309 -21.695 1.00 36.06 110 LYS A O 1
ATOM 854 N N . ILE A 1 111 ? -7.988 -18.223 -22.373 1.00 38.66 111 ILE A N 1
ATOM 855 C CA . ILE A 1 111 ? -8.448 -17.732 -21.071 1.00 38.66 111 ILE A CA 1
ATOM 856 C C . ILE A 1 111 ? -9.964 -17.614 -21.147 1.00 38.66 111 ILE A C 1
ATOM 858 O O . ILE A 1 111 ? -10.496 -16.900 -21.996 1.00 38.66 111 ILE A O 1
ATOM 862 N N . ILE A 1 112 ? -10.642 -18.349 -20.272 1.00 41.53 112 ILE A N 1
ATOM 863 C CA . ILE A 1 112 ? -12.073 -18.214 -20.022 1.00 41.53 112 ILE A CA 1
ATOM 864 C C . ILE A 1 112 ? -12.181 -17.364 -18.758 1.00 41.53 112 ILE A C 1
ATOM 866 O O . ILE A 1 112 ? -11.856 -17.842 -17.671 1.00 41.53 112 ILE A O 1
ATOM 870 N N . SER A 1 113 ? -12.584 -16.105 -18.902 1.00 39.16 113 SER A N 1
ATOM 871 C CA . SER A 1 113 ? -13.020 -15.299 -17.760 1.00 39.16 113 SER A CA 1
ATOM 872 C C . SER A 1 113 ? -14.506 -15.579 -17.521 1.00 39.16 113 SER A C 1
ATOM 874 O O . SER A 1 113 ? -15.249 -15.617 -18.502 1.00 39.16 113 SER A O 1
ATOM 876 N N . PRO A 1 114 ? -14.949 -15.800 -16.271 1.00 38.75 114 PRO A N 1
ATOM 877 C CA . PRO A 1 114 ? -16.364 -15.996 -15.971 1.00 38.75 114 PRO A CA 1
ATOM 878 C C . PRO A 1 114 ? -17.147 -14.703 -16.212 1.00 38.75 114 PRO A C 1
ATOM 880 O O . PRO A 1 114 ? -16.592 -13.613 -16.046 1.00 38.75 114 PRO A O 1
ATOM 883 N N . ASP A 1 115 ? -18.425 -14.840 -16.567 1.00 40.72 115 ASP A N 1
ATOM 884 C CA . ASP A 1 115 ? -19.340 -13.733 -16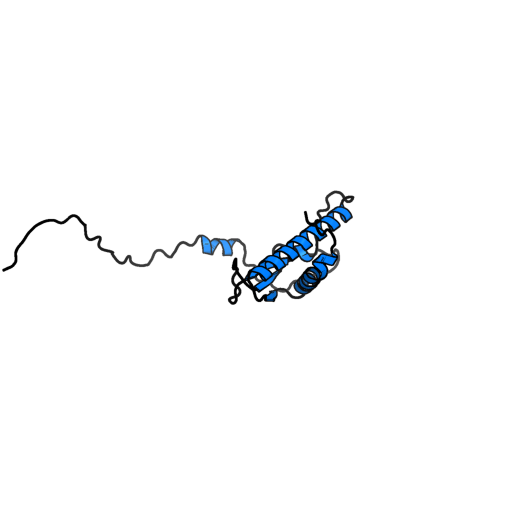.840 1.00 40.72 115 ASP A CA 1
ATOM 885 C C . ASP A 1 115 ? -19.323 -12.694 -15.713 1.00 40.72 115 ASP A C 1
ATOM 887 O O . ASP A 1 115 ? -19.814 -12.921 -14.605 1.00 40.72 115 ASP A O 1
ATOM 891 N N . PHE A 1 116 ? -18.743 -11.533 -16.009 1.00 42.44 116 PHE A N 1
ATOM 892 C CA . PHE A 1 116 ? -18.788 -10.363 -15.148 1.00 42.44 116 PHE A CA 1
ATOM 893 C C . PHE A 1 116 ? -19.683 -9.341 -15.831 1.00 42.44 116 PHE A C 1
ATOM 895 O O . PHE A 1 116 ? -19.429 -8.968 -16.974 1.00 42.44 116 PHE A O 1
ATOM 902 N N . ILE A 1 117 ? -20.741 -8.923 -15.138 1.00 40.91 117 ILE A N 1
ATOM 903 C CA . ILE A 1 117 ? -21.729 -7.982 -15.666 1.00 40.91 117 ILE A CA 1
ATOM 904 C C . ILE A 1 117 ? -21.009 -6.670 -15.998 1.00 40.91 117 ILE A C 1
ATOM 906 O O . ILE A 1 117 ? -20.592 -5.938 -15.096 1.00 40.91 117 ILE A O 1
ATOM 910 N N . GLU A 1 118 ? -20.858 -6.382 -17.292 1.00 40.22 118 GLU A N 1
ATOM 911 C CA . GLU A 1 118 ? -20.434 -5.073 -17.776 1.00 40.22 118 GLU A CA 1
ATOM 912 C C . GLU A 1 118 ? -21.526 -4.059 -17.442 1.00 40.22 118 GLU A C 1
ATOM 914 O O . GLU A 1 118 ? -22.469 -3.873 -18.206 1.00 40.22 118 GLU A O 1
ATOM 919 N N . LYS A 1 119 ? -21.373 -3.371 -16.308 1.00 43.00 119 LYS A N 1
ATOM 920 C CA . LYS A 1 119 ? -21.916 -2.021 -16.199 1.00 43.00 119 LYS A CA 1
ATOM 921 C C . LYS A 1 119 ? -20.984 -1.076 -16.939 1.00 43.00 119 LYS A C 1
ATOM 923 O O . LYS A 1 119 ? -19.839 -0.881 -16.518 1.00 43.00 119 LYS A O 1
ATOM 928 N N . THR A 1 120 ? -21.438 -0.540 -18.068 1.00 48.09 120 THR A N 1
ATOM 929 C CA . THR A 1 120 ? -20.636 0.388 -18.871 1.00 48.09 120 THR A CA 1
ATOM 930 C C . THR A 1 120 ? -20.491 1.729 -18.149 1.00 48.09 120 THR A C 1
ATOM 932 O O . THR A 1 120 ? -21.274 2.087 -17.267 1.00 48.09 120 THR A O 1
ATOM 935 N N . ALA A 1 121 ? -19.474 2.512 -18.521 1.00 48.09 121 ALA A N 1
ATOM 936 C CA . ALA A 1 121 ? -19.254 3.836 -17.930 1.00 48.09 121 ALA A CA 1
ATOM 937 C C . ALA A 1 121 ? -20.439 4.802 -18.152 1.00 48.09 121 ALA A C 1
ATOM 939 O O . ALA A 1 121 ? -20.591 5.769 -17.409 1.00 48.09 121 ALA A O 1
ATOM 940 N N . GLU A 1 122 ? -21.289 4.525 -19.143 1.00 49.47 122 GLU A N 1
ATOM 941 C CA . GLU A 1 122 ? -22.501 5.287 -19.452 1.00 49.47 122 GLU A CA 1
ATOM 942 C C . GLU A 1 122 ? -23.581 5.115 -18.370 1.00 49.47 122 GLU A C 1
ATOM 944 O O . GLU A 1 122 ? -24.187 6.106 -17.967 1.00 49.47 122 GLU A O 1
ATOM 949 N N . GLU A 1 123 ? -23.758 3.911 -17.810 1.00 50.53 123 GLU A N 1
ATOM 950 C CA . GLU A 1 123 ? -24.711 3.682 -16.710 1.00 50.53 123 GLU A CA 1
ATOM 951 C C . GLU A 1 123 ? -24.299 4.410 -15.421 1.00 50.53 123 GLU A C 1
ATOM 953 O O . GLU A 1 123 ? -25.144 4.963 -14.722 1.00 50.53 123 GLU A O 1
ATOM 958 N N . ILE A 1 124 ? -22.995 4.456 -15.122 1.00 52.53 124 ILE A N 1
ATOM 959 C CA . ILE A 1 124 ? -22.459 5.122 -13.920 1.00 52.53 124 ILE A CA 1
ATOM 960 C C . ILE A 1 124 ? -22.583 6.653 -14.032 1.00 52.53 124 ILE A C 1
ATOM 962 O O . ILE A 1 124 ? -22.778 7.339 -13.029 1.00 52.53 124 ILE A O 1
ATOM 966 N N . CYS A 1 125 ? -22.495 7.205 -15.245 1.00 42.41 125 CYS A N 1
ATOM 967 C CA . CYS A 1 125 ? -22.696 8.635 -15.487 1.00 42.41 125 CYS A CA 1
ATOM 968 C C . CYS A 1 125 ? -24.182 9.035 -15.543 1.00 42.41 125 CYS A C 1
ATOM 970 O O . CYS A 1 125 ? -24.509 10.177 -15.215 1.00 42.41 125 CYS A O 1
ATOM 972 N N . GLY A 1 126 ? -25.084 8.117 -15.914 1.00 45.16 126 GLY A N 1
ATOM 973 C CA . GLY A 1 126 ? -26.528 8.366 -15.970 1.00 45.16 126 GLY A CA 1
ATOM 974 C C . GLY A 1 126 ? -27.137 8.745 -14.614 1.00 45.16 126 GLY A C 1
ATOM 975 O O . GLY A 1 126 ? -27.886 9.716 -14.531 1.00 45.16 126 GLY A O 1
ATOM 976 N N . GLU A 1 127 ? -26.749 8.056 -13.535 1.00 49.72 127 GLU A N 1
ATOM 977 C CA . GLU A 1 127 ? -27.243 8.332 -12.170 1.00 49.72 127 GLU A CA 1
ATOM 978 C C . GLU A 1 127 ? -26.763 9.677 -11.586 1.00 49.72 127 GLU A C 1
ATOM 980 O O . GLU A 1 127 ? -27.320 10.145 -10.598 1.00 49.72 127 GLU A O 1
ATOM 985 N N . ILE A 1 128 ? -25.755 10.324 -12.187 1.00 48.16 128 ILE A N 1
ATOM 986 C CA . ILE A 1 128 ? -25.246 11.640 -11.750 1.00 48.16 128 ILE A CA 1
ATOM 987 C C . ILE A 1 128 ? -25.916 12.792 -12.526 1.00 48.16 128 ILE A C 1
ATOM 989 O O . ILE A 1 128 ? -25.950 13.924 -12.043 1.00 48.16 128 ILE A O 1
ATOM 993 N N . LEU A 1 129 ? -26.459 12.518 -13.719 1.00 48.66 129 LEU A N 1
ATOM 994 C CA . LEU A 1 129 ? -27.112 13.510 -14.586 1.00 48.66 129 LEU A CA 1
ATOM 995 C C . LEU A 1 129 ? -28.646 13.449 -14.563 1.00 48.66 129 LEU A C 1
ATOM 997 O O . LEU A 1 129 ? -29.295 14.397 -15.007 1.00 48.66 129 LEU A O 1
ATOM 1001 N N . ALA A 1 130 ? -29.233 12.390 -14.004 1.00 48.28 130 ALA A N 1
ATOM 1002 C CA . ALA A 1 130 ? -30.629 12.397 -13.594 1.00 48.28 130 ALA A CA 1
ATOM 1003 C C . ALA A 1 130 ? -30.799 13.324 -12.376 1.00 48.28 130 ALA A C 1
ATOM 1005 O O . ALA A 1 130 ? -30.625 12.914 -11.228 1.00 48.28 130 ALA A O 1
ATOM 1006 N N . GLY A 1 131 ? -31.140 14.591 -12.634 1.00 52.00 131 GLY A N 1
ATOM 1007 C CA . GLY A 1 131 ? -31.667 15.481 -11.598 1.00 52.00 131 GLY A CA 1
ATOM 1008 C C . GLY A 1 131 ? -32.898 14.863 -10.912 1.00 52.00 131 GLY A C 1
ATOM 1009 O O . GLY A 1 131 ? -33.512 13.949 -11.472 1.00 52.00 131 GLY A O 1
ATOM 1010 N N . PRO A 1 132 ? -33.269 15.329 -9.704 1.00 54.25 132 PRO A N 1
ATOM 1011 C CA . PRO A 1 132 ? -34.423 14.786 -8.993 1.00 54.25 132 PRO A CA 1
ATOM 1012 C C . PRO A 1 132 ? -35.681 14.842 -9.878 1.00 54.25 132 PRO A C 1
ATOM 1014 O O . PRO A 1 132 ? -35.838 15.808 -10.633 1.00 54.25 132 PRO A O 1
ATOM 1017 N N . PRO A 1 133 ? -36.568 13.830 -9.812 1.00 48.78 133 PRO A N 1
ATOM 1018 C CA . PRO A 1 133 ? -37.785 13.813 -10.613 1.00 48.78 133 PRO A CA 1
ATOM 1019 C C . PRO A 1 133 ? -38.609 15.070 -10.329 1.00 48.78 133 PRO A C 1
ATOM 1021 O O . PRO A 1 133 ? -38.895 15.390 -9.175 1.00 48.78 133 PRO A O 1
ATOM 1024 N N . ALA A 1 134 ? -38.970 15.782 -11.395 1.00 52.72 134 ALA A N 1
ATOM 1025 C CA . ALA A 1 134 ? -39.698 17.044 -11.338 1.00 52.72 134 ALA A CA 1
ATOM 1026 C C . ALA A 1 134 ? -41.206 16.822 -11.111 1.00 52.72 134 ALA A C 1
ATOM 1028 O O . ALA A 1 134 ? -42.010 17.222 -11.940 1.00 52.72 134 ALA A O 1
ATOM 1029 N N . ASP A 1 135 ? -41.559 16.163 -10.005 1.00 54.78 135 ASP A N 1
ATOM 1030 C CA . ASP A 1 135 ? -42.935 15.965 -9.528 1.00 54.78 135 ASP A CA 1
ATOM 1031 C C . ASP A 1 135 ? -42.932 15.706 -8.007 1.00 54.78 135 ASP A C 1
ATOM 1033 O O . ASP A 1 135 ? -43.116 14.585 -7.529 1.00 54.78 135 ASP A O 1
ATOM 1037 N N . LEU A 1 136 ? -42.691 16.763 -7.228 1.00 54.22 136 LEU A N 1
ATOM 1038 C CA . LEU A 1 136 ? -43.089 16.851 -5.821 1.00 54.22 136 LEU A CA 1
ATOM 1039 C C . LEU A 1 136 ? -43.576 18.278 -5.553 1.00 54.22 136 LEU A C 1
ATOM 1041 O O . LEU A 1 136 ? -42.786 19.217 -5.644 1.00 54.22 136 LEU A O 1
ATOM 1045 N N . ASP A 1 137 ? -44.868 18.406 -5.238 1.00 51.19 137 ASP A N 1
ATOM 1046 C CA . ASP A 1 137 ? -45.542 19.644 -4.832 1.00 51.19 137 ASP A CA 1
ATOM 1047 C C . ASP A 1 137 ? -44.682 20.501 -3.892 1.00 51.19 137 ASP A C 1
ATOM 1049 O O . ASP A 1 137 ? -44.208 20.030 -2.853 1.00 51.19 137 ASP A O 1
ATOM 1053 N N . GLU A 1 138 ? -44.532 21.783 -4.228 1.00 52.44 138 GLU A N 1
ATOM 1054 C CA . GLU A 1 138 ? -43.927 22.766 -3.335 1.00 52.44 138 GLU A CA 1
ATOM 1055 C C . GLU A 1 138 ? -44.823 22.959 -2.097 1.00 52.44 138 GLU A C 1
ATOM 1057 O O . GLU A 1 138 ? -45.947 23.458 -2.230 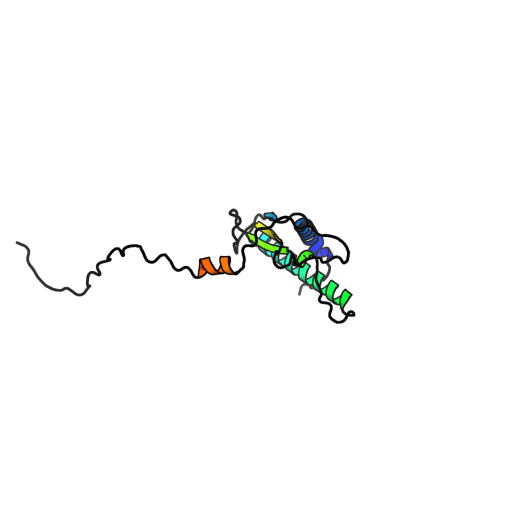1.00 52.44 138 GLU A O 1
ATOM 1062 N N . PRO A 1 139 ? -44.361 22.667 -0.865 1.00 45.44 139 PRO A N 1
ATOM 1063 C CA . PRO A 1 139 ? -45.027 23.209 0.306 1.00 45.44 139 PRO A CA 1
ATOM 1064 C C . PRO A 1 139 ? -44.811 24.725 0.290 1.00 45.44 139 PRO A C 1
ATOM 1066 O O . PRO A 1 139 ? -43.699 25.196 0.533 1.00 45.44 139 PRO A O 1
ATOM 1069 N N . GLN A 1 140 ? -45.864 25.494 -0.005 1.00 43.41 140 GLN A N 1
ATOM 1070 C CA . GLN A 1 140 ? -45.788 26.955 -0.021 1.00 43.41 140 GLN A CA 1
ATOM 1071 C C . GLN A 1 140 ? -45.388 27.490 1.359 1.00 43.41 140 GLN A C 1
ATOM 1073 O O . GLN A 1 140 ? -46.213 27.641 2.263 1.00 43.41 140 GLN A O 1
ATOM 1078 N N . VAL A 1 141 ? -44.107 27.824 1.511 1.00 43.94 141 VAL A N 1
ATOM 1079 C CA . VAL A 1 141 ? -43.620 28.616 2.637 1.00 43.94 141 VAL A CA 1
ATOM 1080 C C . VAL A 1 141 ? -44.032 30.057 2.373 1.00 43.94 141 VAL A C 1
ATOM 1082 O O . VAL A 1 141 ? -43.337 30.802 1.684 1.00 43.94 141 VAL A O 1
ATOM 1085 N N . SER A 1 142 ? -45.192 30.432 2.911 1.00 51.41 142 SER A N 1
ATOM 1086 C CA . SER A 1 142 ? -45.644 31.821 2.946 1.00 51.41 142 SER A CA 1
ATOM 1087 C C . SER A 1 142 ? -44.578 32.685 3.623 1.00 51.41 142 SER A C 1
ATOM 1089 O O . SER A 1 142 ? -44.331 32.570 4.827 1.00 51.41 142 SER A O 1
ATOM 1091 N N . LEU A 1 143 ? -43.924 33.535 2.832 1.00 48.41 143 LEU A N 1
ATOM 1092 C CA . LEU A 1 143 ? -43.056 34.595 3.325 1.00 48.41 143 LE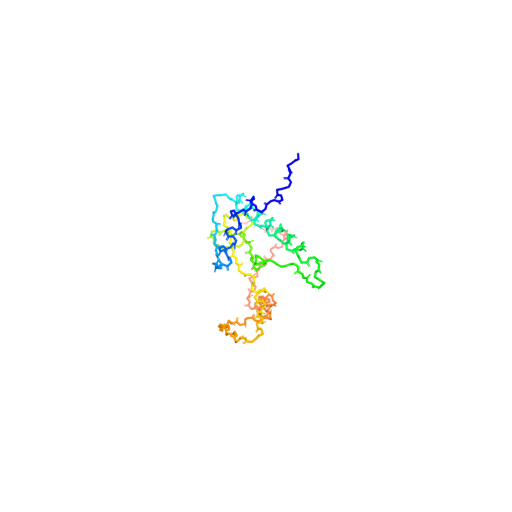U A CA 1
ATOM 1093 C C . LEU A 1 143 ? -43.942 35.648 3.994 1.00 48.41 143 LEU A C 1
ATOM 1095 O O . LEU A 1 143 ? -44.579 36.455 3.322 1.00 48.41 143 LEU A O 1
ATOM 1099 N N . ILE A 1 144 ? -43.986 35.623 5.325 1.00 55.34 144 ILE A N 1
ATOM 1100 C CA . ILE A 1 144 ? -44.604 36.691 6.112 1.00 55.34 144 ILE A CA 1
ATOM 1101 C C . ILE A 1 144 ? -43.707 37.925 5.971 1.00 55.34 144 ILE A C 1
ATOM 1103 O O . ILE A 1 144 ? -42.563 37.923 6.427 1.00 55.34 144 ILE A O 1
ATOM 1107 N N . ASP A 1 145 ? -44.222 38.952 5.300 1.00 55.31 145 ASP A N 1
ATOM 1108 C CA . ASP A 1 145 ? -43.466 40.146 4.928 1.00 55.31 145 ASP A CA 1
ATOM 1109 C C . ASP A 1 145 ? -43.117 40.992 6.177 1.00 55.31 145 ASP A C 1
ATOM 1111 O O . ASP A 1 145 ? -44.025 41.437 6.888 1.00 55.31 145 ASP A O 1
ATOM 1115 N N . PRO A 1 146 ? -41.829 41.237 6.495 1.00 53.06 146 PRO A N 1
ATOM 1116 C CA . PRO A 1 146 ? -41.411 41.814 7.779 1.00 53.06 146 PRO A CA 1
ATOM 1117 C C . PRO A 1 146 ? -41.629 43.337 7.908 1.00 53.06 146 PRO A C 1
ATOM 1119 O O . PRO A 1 146 ? -40.984 43.971 8.740 1.00 53.06 146 PRO A O 1
ATOM 1122 N N . ASN A 1 147 ? -42.507 43.939 7.096 1.00 54.66 147 ASN A N 1
ATOM 1123 C CA . ASN A 1 147 ? -42.747 45.391 7.047 1.00 54.66 147 ASN A CA 1
ATOM 1124 C C . ASN A 1 147 ? -44.237 45.809 7.072 1.00 54.66 147 ASN A C 1
ATOM 1126 O O . AS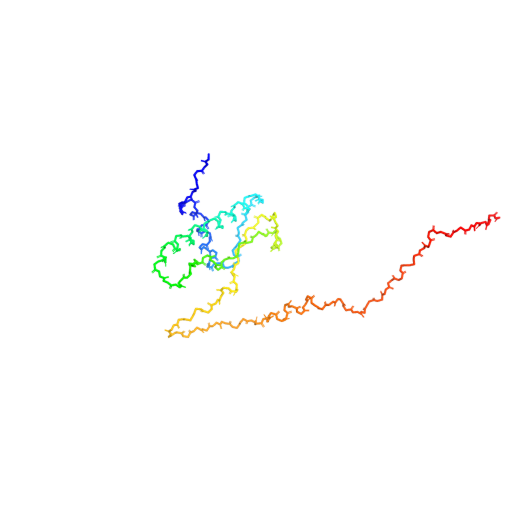N A 1 147 ? -44.553 46.961 6.773 1.00 54.66 147 ASN A O 1
ATOM 1130 N N . SER A 1 148 ? -45.163 44.920 7.454 1.00 51.53 148 SER A N 1
ATOM 1131 C CA . SER A 1 148 ? -46.575 45.292 7.666 1.00 51.53 148 SER A CA 1
ATOM 1132 C C . SER A 1 148 ? -46.801 45.965 9.029 1.00 51.53 148 SER A C 1
ATOM 1134 O O . SER A 1 148 ? -46.998 45.303 10.046 1.00 51.53 148 SER A O 1
ATOM 1136 N N . ILE A 1 149 ? -46.823 47.295 9.008 1.00 48.25 149 ILE A N 1
ATOM 1137 C CA . ILE A 1 149 ? -47.301 48.220 10.055 1.00 48.25 149 ILE A CA 1
ATOM 1138 C C . ILE A 1 149 ? -48.648 48.799 9.529 1.00 48.25 149 ILE A C 1
ATOM 1140 O O . ILE A 1 149 ? -48.797 48.887 8.312 1.00 48.25 149 ILE A O 1
ATOM 1144 N N . ILE A 1 150 ? -49.682 49.187 10.290 1.00 49.09 150 ILE A N 1
ATOM 1145 C CA . ILE A 1 150 ? -49.828 49.692 11.674 1.00 49.09 150 ILE A CA 1
ATOM 1146 C C . ILE A 1 150 ? -51.239 49.313 12.224 1.00 49.09 150 ILE A C 1
ATOM 1148 O O . ILE A 1 150 ? -52.044 48.785 11.466 1.00 49.09 150 ILE A O 1
ATOM 1152 N N . GLU A 1 151 ? -51.531 49.681 13.487 1.00 45.97 151 GLU A N 1
ATOM 1153 C CA . GLU A 1 151 ? -52.881 49.848 14.105 1.00 45.97 151 GLU A CA 1
ATOM 1154 C C . GLU A 1 151 ? -53.622 48.522 14.434 1.00 45.97 151 GLU A C 1
ATOM 1156 O O . GLU A 1 151 ? -53.527 47.550 13.696 1.00 45.97 151 GLU A O 1
ATOM 1161 N N . GLY A 1 152 ? -54.213 48.301 15.619 1.00 41.44 152 GLY A N 1
ATOM 1162 C CA . GLY A 1 152 ? -55.251 49.066 16.347 1.00 41.44 152 GLY A CA 1
ATOM 1163 C C . GLY A 1 152 ? -56.564 48.250 16.252 1.00 41.44 152 GLY A C 1
ATOM 1164 O O . GLY A 1 152 ? -56.847 47.733 15.175 1.00 41.44 152 GLY A O 1
ATOM 1165 N N . ASP A 1 153 ? -57.382 47.960 17.270 1.00 42.41 153 ASP A N 1
ATOM 1166 C CA . ASP A 1 153 ? -57.479 48.354 18.688 1.00 42.41 153 ASP A CA 1
ATOM 1167 C C . ASP A 1 153 ? -57.923 47.124 19.530 1.00 42.41 153 ASP A C 1
ATOM 1169 O O . ASP A 1 153 ? -58.431 46.147 18.974 1.00 42.41 153 ASP A O 1
ATOM 1173 N N . GLU A 1 154 ? -57.783 47.173 20.863 1.00 51.38 154 GLU A N 1
ATOM 1174 C CA . GLU A 1 154 ? -58.522 46.290 21.789 1.00 51.38 154 GLU A CA 1
ATOM 1175 C C . GLU A 1 154 ? -59.789 47.006 22.299 1.00 51.38 154 GLU A C 1
ATOM 1177 O O . GLU A 1 154 ? -59.690 48.124 22.809 1.00 51.38 154 GLU A O 1
ATOM 1182 N N . GLU A 1 155 ? -60.945 46.332 22.238 1.00 49.94 155 GLU A N 1
ATOM 1183 C CA . GLU A 1 155 ? -62.149 46.610 23.048 1.00 49.94 155 GLU A CA 1
ATOM 1184 C C . GLU A 1 155 ? -62.642 45.300 23.696 1.00 49.94 155 GLU A C 1
ATOM 1186 O O . GLU A 1 155 ? -62.666 44.269 22.980 1.00 49.94 155 GLU A O 1
#

Foldseek 3Di:
DDDDPLDLVVLVVLVVVLVVCLVVAFDKDFAPFLVVLVVSLVSNVVSLVSVQVVQCVVCVVPPPDHRDDSSVQWDWAAAAPVRDGDNSHRMITIHGDVVVVPDPDDDPDDDDDPDDDDPDPVNVVVVVPPDDPPDDDDPDPPDPDPDDDDDDDDD

Solvent-accessible surface area (backbone atoms only — not comparable to full-atom values): 10056 Å² total; per-residue (Å²): 135,83,77,80,79,88,48,73,76,86,35,49,69,53,47,52,53,51,57,48,34,71,76,40,69,61,41,71,47,79,41,99,39,39,65,54,27,50,50,52,53,50,50,45,54,49,46,52,54,52,52,36,48,56,43,34,65,73,45,65,88,44,87,92,68,76,66,78,52,84,70,71,37,54,40,84,40,39,15,37,99,86,69,46,83,31,99,70,14,28,29,35,35,28,36,68,40,70,90,65,67,68,74,84,81,59,92,88,60,93,80,85,77,76,96,68,87,80,76,51,74,64,62,67,52,45,72,72,67,58,66,79,78,97,78,72,86,80,80,83,75,80,78,79,68,96,75,85,78,81,86,88,83,90,131

Secondary structure (DSSP, 8-state):
-PPP---GGGGHHHHHHHHHHHHSTT-EEE-SSHHHHHHHHHHHHHHHHHHHHHHHHHHTTSTT-----GGGGEEEEEE-TTS-B-TT-SEEEEEE-GGG------TT------------HHHHHHHHH-PPPS-----------TT--------